Protein AF-A0A379WIP1-F1 (afdb_monomer)

pLDDT: mean 86.73, std 12.97, range [33.28, 98.44]

Radius of gyration: 15.1 Å; Cα contacts (8 Å, |Δi|>4): 182; chains: 1; bounding box: 51×32×38 Å

Foldseek 3Di:
DPPDCPPVLVVLLVVLVVVLQVQDDLQGAPVSLVSLQVVQQPDPNLVVNVVVLLVLPHLSSLRNLLVLLLLQQDDPCPRPSDPPDDPRRAQSYDSDPGDGDPNSVVVCVVQQDLVSSLVSLVSSLVSCCVPPCNVVSVVSNVSSVVRSVSSRVSD

Structure (mmCIF, N/CA/C/O backbone):
data_AF-A0A379WIP1-F1
#
_entry.id   AF-A0A379WIP1-F1
#
loop_
_atom_site.group_PDB
_atom_site.id
_atom_site.type_symbol
_atom_site.label_atom_id
_atom_site.label_alt_id
_atom_site.label_comp_id
_atom_site.label_asym_id
_atom_site.label_entity_id
_atom_site.label_seq_id
_atom_site.pdbx_PDB_ins_code
_atom_site.Cartn_x
_atom_site.Cartn_y
_atom_site.Cartn_z
_atom_site.occupancy
_atom_site.B_iso_or_equiv
_atom_site.auth_seq_id
_atom_site.auth_comp_id
_atom_site.auth_asym_id
_atom_site.auth_atom_id
_atom_site.pdbx_PDB_model_num
ATOM 1 N N . MET A 1 1 ? 30.704 -0.064 -7.589 1.00 33.28 1 MET A N 1
ATOM 2 C CA . MET A 1 1 ? 30.429 1.378 -7.401 1.00 33.28 1 MET A CA 1
ATOM 3 C C . MET A 1 1 ? 29.028 1.508 -6.833 1.00 33.28 1 MET A C 1
ATOM 5 O O . MET A 1 1 ? 28.124 0.985 -7.475 1.00 33.28 1 MET A O 1
ATOM 9 N N . PRO A 1 2 ? 28.815 2.111 -5.653 1.00 42.72 2 PRO A N 1
ATOM 10 C CA . PRO A 1 2 ? 27.460 2.380 -5.206 1.00 42.72 2 PRO A CA 1
ATOM 11 C C . PRO A 1 2 ? 26.904 3.492 -6.099 1.00 42.72 2 PRO A C 1
ATOM 13 O O . PRO A 1 2 ? 27.541 4.532 -6.271 1.00 42.72 2 PRO A O 1
ATOM 16 N N . LEU A 1 3 ? 25.761 3.238 -6.732 1.00 44.72 3 LEU A N 1
ATOM 17 C CA . LEU A 1 3 ? 25.026 4.251 -7.476 1.00 44.72 3 LEU A CA 1
ATOM 18 C C . LEU A 1 3 ? 24.643 5.350 -6.482 1.00 44.72 3 LEU A C 1
ATOM 20 O O . LEU A 1 3 ? 23.751 5.171 -5.657 1.00 44.72 3 LEU A O 1
ATOM 24 N N . SER A 1 4 ? 25.374 6.463 -6.534 1.00 52.31 4 SER A N 1
ATOM 25 C CA . SER A 1 4 ? 24.943 7.744 -5.986 1.00 52.31 4 SER A CA 1
ATOM 26 C C . SER A 1 4 ? 23.505 7.970 -6.449 1.00 52.31 4 SER A C 1
ATOM 28 O O . SER A 1 4 ? 23.254 8.057 -7.654 1.00 52.31 4 SER A O 1
ATOM 30 N N . VAL A 1 5 ? 22.554 7.986 -5.512 1.00 57.34 5 VAL A N 1
ATOM 31 C CA . VAL A 1 5 ? 21.183 8.400 -5.815 1.00 57.34 5 VAL A CA 1
ATOM 32 C C . VAL A 1 5 ? 21.311 9.827 -6.335 1.00 57.34 5 VAL A C 1
ATOM 34 O O . VAL A 1 5 ? 21.745 10.722 -5.608 1.00 57.34 5 VAL A O 1
ATOM 37 N N . SER A 1 6 ? 21.026 10.030 -7.620 1.00 73.56 6 SER A N 1
ATOM 38 C CA . SER A 1 6 ? 21.127 11.352 -8.229 1.00 73.56 6 SER A CA 1
ATOM 39 C C . SER A 1 6 ? 20.250 12.336 -7.445 1.00 73.56 6 SER A C 1
ATOM 41 O O . SER A 1 6 ? 19.221 11.945 -6.890 1.00 73.56 6 SER A O 1
ATOM 43 N N . ARG A 1 7 ? 20.610 13.628 -7.408 1.00 76.19 7 ARG A N 1
ATOM 44 C CA . ARG A 1 7 ? 19.759 14.668 -6.783 1.00 76.19 7 ARG A CA 1
ATOM 45 C C . ARG A 1 7 ? 18.302 14.592 -7.261 1.00 76.19 7 ARG A C 1
ATOM 47 O O . ARG A 1 7 ? 17.389 14.868 -6.495 1.00 76.19 7 ARG A O 1
ATOM 54 N N . TYR A 1 8 ? 18.105 14.170 -8.508 1.00 78.00 8 TYR A N 1
ATOM 55 C CA . TYR A 1 8 ? 16.797 13.923 -9.100 1.00 78.00 8 TYR A CA 1
ATOM 56 C C . TYR A 1 8 ? 16.053 12.744 -8.448 1.00 78.00 8 TYR A C 1
ATOM 58 O O . TYR A 1 8 ? 14.875 12.863 -8.132 1.00 78.00 8 TYR A O 1
ATOM 66 N N . GLY A 1 9 ? 16.740 11.631 -8.170 1.00 82.88 9 GLY A N 1
ATOM 67 C CA . GLY A 1 9 ? 16.163 10.494 -7.448 1.00 82.88 9 GLY A CA 1
ATOM 68 C C . GLY A 1 9 ? 15.769 10.824 -6.005 1.00 82.88 9 GLY A C 1
ATOM 69 O O . GLY A 1 9 ? 14.733 10.356 -5.545 1.00 82.88 9 GLY A O 1
ATOM 70 N N . ILE A 1 10 ? 16.550 11.664 -5.311 1.00 86.94 10 ILE A N 1
ATOM 71 C CA . ILE A 1 10 ? 16.201 12.156 -3.964 1.00 86.94 10 ILE A CA 1
ATOM 72 C C . ILE A 1 10 ? 14.939 13.020 -4.026 1.00 86.94 10 ILE A C 1
ATOM 74 O O . ILE A 1 10 ? 14.003 12.787 -3.269 1.00 86.94 10 ILE A O 1
ATOM 78 N N . PHE A 1 11 ? 14.878 13.956 -4.975 1.00 90.38 11 PHE A N 1
ATOM 79 C CA . PHE A 1 11 ? 13.715 14.824 -5.151 1.00 90.38 11 PHE A CA 1
ATOM 80 C C . PHE A 1 11 ? 12.423 14.036 -5.431 1.00 90.38 11 PHE A C 1
ATOM 82 O O . PHE A 1 11 ? 11.390 14.309 -4.818 1.00 90.38 11 PHE A O 1
ATOM 89 N N . LEU A 1 12 ? 12.472 13.036 -6.321 1.00 92.00 12 LEU A N 1
ATOM 90 C CA . LEU A 1 12 ? 11.312 12.186 -6.622 1.00 92.00 12 LEU A CA 1
ATOM 91 C C . LEU A 1 12 ? 10.864 11.373 -5.405 1.00 92.00 12 LEU A C 1
ATOM 93 O O . LEU A 1 12 ? 9.670 11.276 -5.130 1.00 92.00 12 LEU A O 1
ATOM 97 N N . LEU A 1 13 ? 11.820 10.814 -4.663 1.00 93.56 13 LEU A N 1
ATOM 98 C CA . LEU A 1 13 ? 11.564 10.061 -3.442 1.00 93.56 13 LEU A CA 1
ATOM 99 C C . LEU A 1 13 ? 10.867 10.915 -2.379 1.00 93.56 13 LEU A C 1
ATOM 101 O O . LEU A 1 13 ? 9.823 10.515 -1.869 1.00 93.56 13 LEU A O 1
ATOM 105 N N . GLU A 1 14 ? 11.415 12.091 -2.071 1.00 93.69 14 GLU A N 1
ATOM 106 C CA . GLU A 1 14 ? 10.832 13.022 -1.098 1.00 93.69 14 GLU A CA 1
ATOM 107 C C . GLU A 1 14 ? 9.432 13.464 -1.529 1.00 93.69 14 GLU A C 1
ATOM 109 O O . GLU A 1 14 ? 8.493 13.380 -0.742 1.00 93.69 14 GLU A O 1
ATOM 114 N N . THR A 1 15 ? 9.265 13.832 -2.803 1.00 93.81 15 THR A N 1
ATOM 115 C CA . THR A 1 15 ? 7.965 14.224 -3.368 1.00 93.81 15 THR A CA 1
ATOM 116 C C . THR A 1 15 ? 6.926 13.113 -3.216 1.00 93.81 15 THR A C 1
ATOM 118 O O . THR A 1 15 ? 5.800 13.375 -2.791 1.00 93.81 15 THR A O 1
ATOM 121 N N . MET A 1 16 ? 7.294 11.864 -3.518 1.00 94.88 16 MET A N 1
ATOM 122 C CA . MET A 1 16 ? 6.388 10.721 -3.381 1.00 94.88 16 MET A CA 1
ATOM 123 C C . MET A 1 16 ? 6.024 10.431 -1.927 1.00 94.88 16 MET A C 1
ATOM 125 O O . MET A 1 16 ? 4.860 10.171 -1.630 1.00 94.88 16 MET A O 1
ATOM 129 N N . LEU A 1 17 ? 6.982 10.518 -1.005 1.00 95.31 17 LEU A N 1
ATOM 130 C CA . LEU A 1 17 ? 6.715 10.327 0.421 1.00 95.31 17 LEU A CA 1
ATOM 131 C C . LEU A 1 17 ? 5.821 11.440 0.984 1.00 95.31 17 LEU A C 1
ATOM 133 O O . LEU A 1 17 ? 4.912 11.160 1.766 1.00 95.31 17 LEU A O 1
ATOM 137 N N . THR A 1 18 ? 6.024 12.692 0.562 1.00 94.50 18 THR A N 1
ATOM 138 C CA . THR A 1 18 ? 5.122 13.802 0.898 1.00 94.50 18 THR A CA 1
ATOM 139 C C . THR A 1 18 ? 3.718 13.550 0.358 1.00 94.50 18 THR A C 1
ATOM 141 O O . THR A 1 18 ? 2.753 13.743 1.095 1.00 94.50 18 THR A O 1
ATOM 144 N N . ARG A 1 19 ? 3.595 13.069 -0.886 1.00 93.75 19 ARG A N 1
ATOM 145 C CA . ARG A 1 19 ? 2.306 12.729 -1.498 1.00 93.75 19 ARG A CA 1
ATOM 146 C C . ARG A 1 19 ? 1.564 11.645 -0.712 1.00 93.75 19 ARG A C 1
ATOM 148 O O . ARG A 1 19 ? 0.432 11.883 -0.311 1.00 93.75 19 ARG A O 1
ATOM 155 N N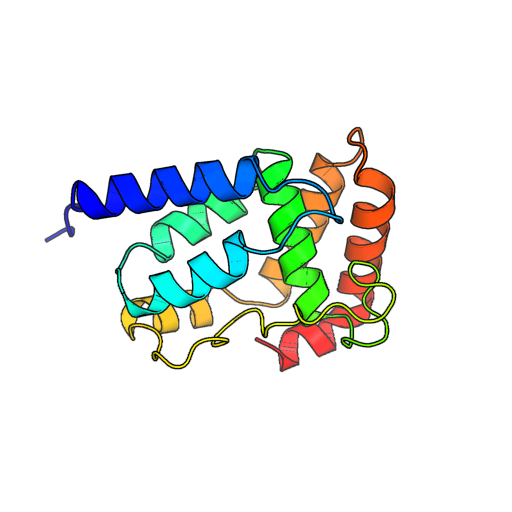 . ILE A 1 20 ? 2.224 10.523 -0.415 1.00 93.56 20 ILE A N 1
ATOM 156 C CA . ILE A 1 20 ? 1.684 9.420 0.407 1.00 93.56 20 ILE A CA 1
ATOM 157 C C . ILE A 1 20 ? 1.170 9.924 1.762 1.00 93.56 20 ILE A C 1
ATOM 159 O O . ILE A 1 20 ? 0.131 9.492 2.252 1.00 93.56 20 ILE A O 1
ATOM 163 N N . ASN A 1 21 ? 1.888 10.862 2.381 1.00 92.31 21 ASN A N 1
ATOM 164 C CA . ASN A 1 21 ? 1.474 11.433 3.659 1.00 92.31 21 ASN A CA 1
ATOM 165 C C . ASN A 1 21 ? 0.276 12.381 3.544 1.00 92.31 21 ASN A C 1
ATOM 167 O O . ASN A 1 21 ? -0.529 12.464 4.471 1.00 92.31 21 ASN A O 1
ATOM 171 N N . HIS A 1 22 ? 0.184 13.116 2.437 1.00 89.75 22 HIS A N 1
ATOM 172 C CA . HIS A 1 22 ? -0.854 14.116 2.221 1.00 89.75 22 HIS A CA 1
ATOM 173 C C . HIS A 1 22 ? -2.173 13.498 1.747 1.00 89.75 22 HIS A C 1
ATOM 175 O O . HIS A 1 22 ? -3.235 13.900 2.214 1.00 89.75 22 HIS A O 1
ATOM 181 N N . GLU A 1 23 ? -2.110 12.483 0.885 1.00 86.38 23 GLU A N 1
ATOM 182 C CA . GLU A 1 23 ? -3.264 11.754 0.336 1.00 86.38 23 GLU A CA 1
ATOM 183 C C . GLU A 1 23 ? -3.830 10.713 1.315 1.00 86.38 23 GLU A C 1
ATOM 185 O O . GLU A 1 23 ? -4.320 9.657 0.922 1.00 86.38 23 GLU A O 1
ATOM 190 N N . ARG A 1 24 ? -3.780 11.011 2.619 1.00 82.50 24 ARG A N 1
ATOM 191 C CA . ARG A 1 24 ? -4.395 10.168 3.647 1.00 82.50 24 ARG A CA 1
ATOM 192 C C . ARG A 1 24 ? -5.922 10.202 3.553 1.00 82.50 24 ARG A C 1
ATOM 194 O O . ARG A 1 24 ? -6.508 11.124 2.986 1.00 82.50 24 ARG A O 1
ATOM 201 N N . GLY A 1 25 ? -6.561 9.233 4.196 1.00 83.94 25 GLY A N 1
ATOM 202 C CA . GLY A 1 25 ? -8.004 9.037 4.184 1.00 83.94 25 GLY A CA 1
ATOM 203 C C . GLY A 1 25 ? -8.470 8.088 3.082 1.00 83.94 25 GLY A C 1
ATOM 204 O O . GLY A 1 25 ? -7.980 8.087 1.957 1.00 83.94 25 GLY A O 1
ATOM 205 N N . PHE A 1 26 ? -9.477 7.284 3.407 1.00 84.88 26 PHE A N 1
ATOM 206 C CA . PHE A 1 26 ? -10.037 6.2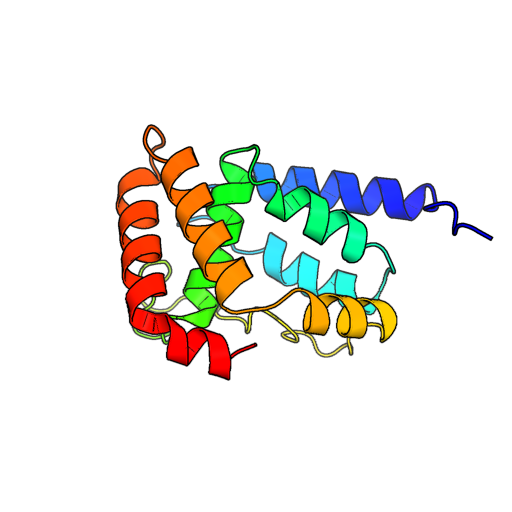88 2.492 1.00 84.88 26 PHE A CA 1
ATOM 207 C C . PHE A 1 26 ? -10.943 6.860 1.395 1.00 84.88 26 PHE A C 1
ATOM 209 O O . PHE A 1 26 ? -11.270 6.147 0.457 1.00 84.88 26 PHE A O 1
ATOM 216 N N . ASN A 1 27 ? -11.292 8.145 1.487 1.00 77.69 27 ASN A N 1
ATOM 217 C CA . ASN A 1 27 ? -12.065 8.866 0.473 1.00 77.69 27 ASN A CA 1
ATOM 218 C C . ASN A 1 27 ? -11.179 9.718 -0.457 1.00 77.69 27 ASN A C 1
ATOM 220 O O . ASN A 1 27 ? -11.699 10.473 -1.277 1.00 77.69 27 ASN A O 1
ATOM 224 N N . SER A 1 28 ? -9.855 9.665 -0.289 1.00 71.75 28 SER A N 1
ATOM 225 C CA . SER A 1 28 ? -8.919 10.460 -1.084 1.00 71.75 28 SER A CA 1
ATOM 226 C C . SER A 1 28 ? -8.657 9.806 -2.445 1.00 71.75 28 SER A C 1
ATOM 228 O O . SER A 1 28 ? -8.603 8.577 -2.523 1.00 71.75 28 SER A O 1
ATOM 230 N N . PRO A 1 29 ? -8.466 10.599 -3.518 1.00 71.25 29 PRO A N 1
ATOM 231 C CA . PRO A 1 29 ? -8.029 10.073 -4.807 1.00 71.25 29 PRO A CA 1
ATOM 232 C C . PRO A 1 29 ? -6.731 9.267 -4.664 1.00 71.25 29 PRO A C 1
ATOM 234 O O . PRO A 1 29 ? -5.799 9.722 -4.006 1.00 71.25 29 PRO A O 1
ATOM 237 N N . LEU A 1 30 ? -6.641 8.107 -5.317 1.00 78.94 30 LEU A N 1
ATOM 238 C CA . LEU A 1 30 ? -5.461 7.226 -5.285 1.00 78.94 30 LEU A CA 1
ATOM 239 C C . LEU A 1 30 ? -4.302 7.705 -6.172 1.00 78.94 30 LEU A C 1
ATOM 241 O O . LEU A 1 30 ? -3.566 6.904 -6.749 1.00 78.94 30 LEU A O 1
ATOM 245 N N . THR A 1 31 ? -4.113 9.012 -6.323 1.00 84.94 31 THR A N 1
ATOM 246 C CA . THR A 1 31 ? -3.145 9.521 -7.302 1.00 84.94 31 THR A CA 1
ATOM 247 C C . THR A 1 31 ? -1.703 9.132 -6.971 1.00 84.94 31 THR A C 1
ATOM 249 O O . THR A 1 31 ? -0.858 9.064 -7.867 1.00 84.94 31 THR A O 1
ATOM 252 N N . TRP A 1 32 ? -1.404 8.816 -5.707 1.00 89.50 32 TRP A N 1
ATOM 253 C CA . TRP A 1 32 ? -0.125 8.242 -5.303 1.00 89.50 32 TRP A CA 1
ATOM 254 C C . TRP A 1 32 ? 0.172 6.893 -5.977 1.00 89.50 32 TRP A C 1
ATOM 256 O O . TRP A 1 32 ? 1.328 6.668 -6.338 1.00 89.50 32 TRP A O 1
ATOM 266 N N . LEU A 1 33 ? -0.825 6.021 -6.173 1.00 88.56 33 LEU A N 1
ATOM 267 C CA . LEU A 1 33 ? -0.640 4.683 -6.746 1.00 88.56 33 LEU A CA 1
ATOM 268 C C . LEU A 1 33 ? -0.406 4.765 -8.258 1.00 88.56 33 LEU A C 1
ATOM 270 O O . LEU A 1 33 ? 0.513 4.131 -8.781 1.00 88.56 33 LEU A O 1
ATOM 274 N N . ASP A 1 34 ? -1.158 5.624 -8.943 1.00 86.44 34 ASP A N 1
ATOM 275 C CA . ASP A 1 34 ? -0.943 5.944 -10.357 1.00 86.44 34 ASP A CA 1
ATOM 276 C C . ASP A 1 34 ? 0.471 6.498 -10.563 1.00 86.44 34 ASP A C 1
ATOM 278 O O . ASP A 1 34 ? 1.237 6.030 -11.409 1.00 86.44 34 ASP A O 1
ATOM 282 N N . THR A 1 35 ? 0.865 7.461 -9.721 1.00 89.44 35 THR A N 1
ATOM 283 C CA . THR A 1 35 ? 2.201 8.065 -9.786 1.00 89.44 35 THR A CA 1
ATOM 284 C C . THR A 1 35 ? 3.293 7.036 -9.480 1.00 89.44 35 THR A C 1
ATOM 286 O O . THR A 1 35 ? 4.342 7.047 -10.122 1.00 89.44 35 THR A O 1
ATOM 289 N N . PHE A 1 36 ? 3.060 6.124 -8.532 1.00 91.00 36 PHE A N 1
ATOM 290 C CA . PHE A 1 36 ? 3.974 5.028 -8.213 1.00 91.00 36 PHE A CA 1
ATOM 291 C C . PHE A 1 36 ? 4.204 4.109 -9.420 1.00 91.00 36 PHE A C 1
ATOM 293 O O . PHE A 1 36 ? 5.359 3.831 -9.750 1.00 91.00 36 PHE A O 1
ATOM 300 N N . ASN A 1 37 ? 3.136 3.698 -10.111 1.00 89.19 37 ASN A N 1
ATOM 301 C CA . ASN A 1 37 ? 3.233 2.856 -11.303 1.00 89.19 37 ASN A CA 1
ATOM 302 C C . ASN A 1 37 ? 3.978 3.561 -12.448 1.00 89.19 37 ASN A C 1
ATOM 304 O O . ASN A 1 37 ? 4.928 2.997 -12.989 1.00 89.19 37 ASN A O 1
ATOM 308 N N . VAL A 1 38 ? 3.631 4.818 -12.752 1.00 89.06 38 VAL A N 1
ATOM 309 C CA . VAL A 1 38 ? 4.311 5.614 -13.794 1.00 89.06 38 VAL A CA 1
ATOM 310 C C . VAL A 1 38 ? 5.806 5.751 -13.499 1.00 89.06 38 VAL A C 1
ATOM 312 O O . VAL A 1 38 ? 6.657 5.518 -14.356 1.00 89.06 38 VAL A O 1
ATOM 315 N N . LEU A 1 39 ? 6.156 6.097 -12.261 1.00 88.94 39 LEU A N 1
ATOM 316 C CA . LEU A 1 39 ? 7.547 6.286 -11.863 1.00 88.94 39 LEU A CA 1
ATOM 317 C C . LEU A 1 39 ? 8.347 4.974 -11.828 1.00 88.94 39 LEU A C 1
ATOM 319 O O . LEU A 1 39 ? 9.568 5.005 -12.023 1.00 88.94 39 LEU A O 1
ATOM 323 N N . GLY A 1 40 ? 7.675 3.832 -11.662 1.00 89.69 40 GLY A N 1
ATOM 324 C CA . GLY A 1 40 ? 8.265 2.499 -11.780 1.00 89.69 40 GLY A CA 1
ATOM 325 C C . GLY A 1 40 ? 8.875 2.208 -13.154 1.00 89.69 40 GLY A C 1
ATOM 326 O O . GLY A 1 40 ? 9.887 1.501 -13.225 1.00 89.69 40 GLY A O 1
ATOM 327 N N . GLY A 1 41 ? 8.330 2.804 -14.219 1.00 88.75 41 GLY A N 1
ATOM 328 C CA . GLY A 1 41 ? 8.853 2.719 -15.589 1.00 88.75 41 GLY A CA 1
ATOM 329 C C . GLY A 1 41 ? 9.923 3.760 -15.941 1.00 88.75 41 GLY A C 1
ATOM 330 O O . GLY A 1 41 ? 10.637 3.598 -16.925 1.00 88.75 41 GLY A O 1
ATOM 331 N N . ILE A 1 42 ? 10.084 4.819 -15.138 1.00 86.50 42 ILE A N 1
ATOM 332 C CA . ILE A 1 42 ? 10.873 5.999 -15.543 1.00 86.50 42 ILE A CA 1
ATOM 333 C C . ILE A 1 42 ? 12.154 6.172 -14.720 1.00 86.50 42 ILE A C 1
ATOM 335 O O . ILE A 1 42 ? 13.154 6.670 -15.242 1.00 86.50 42 ILE A O 1
ATOM 339 N N . ALA A 1 43 ? 12.169 5.779 -13.439 1.00 85.75 43 ALA A N 1
ATOM 340 C CA . ALA A 1 43 ? 13.308 6.071 -12.569 1.00 85.75 43 ALA A CA 1
ATOM 341 C C . ALA A 1 43 ? 13.676 4.931 -11.591 1.00 85.75 43 ALA A C 1
ATOM 343 O O . ALA A 1 43 ? 12.807 4.302 -10.984 1.00 85.75 43 ALA A O 1
ATOM 344 N N . PRO A 1 44 ? 14.980 4.680 -11.349 1.00 85.25 44 PRO A N 1
ATOM 345 C CA . PRO A 1 44 ? 15.456 3.565 -10.526 1.00 85.25 44 PRO A CA 1
ATOM 346 C C . PRO A 1 44 ? 15.457 3.884 -9.015 1.00 85.25 44 PRO A C 1
ATOM 348 O O . PRO A 1 44 ? 16.458 3.665 -8.333 1.00 85.25 44 PRO A O 1
ATOM 351 N N . PHE A 1 45 ? 14.365 4.438 -8.473 1.00 86.81 45 PHE A N 1
ATOM 352 C CA . PHE A 1 45 ? 14.258 4.820 -7.050 1.00 86.81 45 PHE A CA 1
ATOM 353 C C . PHE A 1 45 ? 13.175 4.051 -6.276 1.00 86.81 45 PHE A C 1
ATOM 355 O O . PHE A 1 45 ? 13.063 4.228 -5.060 1.00 86.81 45 PHE A O 1
ATOM 362 N N . ILE A 1 46 ? 12.429 3.156 -6.941 1.00 91.38 46 ILE A 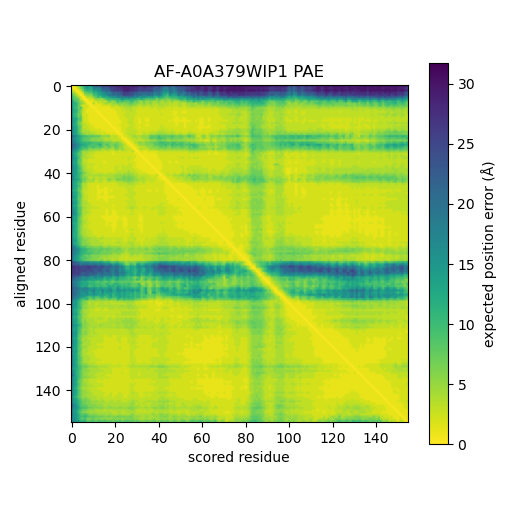N 1
ATOM 363 C CA . ILE A 1 46 ? 11.340 2.380 -6.326 1.00 91.38 46 ILE A CA 1
ATOM 364 C C . ILE A 1 46 ? 11.819 1.595 -5.113 1.00 91.38 46 ILE A C 1
ATOM 366 O O . ILE A 1 46 ? 11.118 1.555 -4.113 1.00 91.38 46 ILE A O 1
ATOM 370 N N . ARG A 1 47 ? 13.035 1.038 -5.146 1.00 93.44 47 ARG A N 1
ATOM 371 C CA . ARG A 1 47 ? 13.618 0.363 -3.977 1.00 93.44 47 ARG A CA 1
ATOM 372 C C . ARG A 1 47 ? 13.616 1.250 -2.733 1.00 93.44 47 ARG A C 1
ATOM 374 O O . ARG A 1 47 ? 13.214 0.809 -1.661 1.00 93.44 47 ARG A O 1
ATOM 381 N N . SER A 1 48 ? 14.078 2.489 -2.873 1.00 94.56 48 SER A N 1
ATOM 382 C CA . SER A 1 48 ? 14.144 3.439 -1.762 1.00 94.56 48 SER A CA 1
ATOM 383 C C . SER A 1 48 ? 12.750 3.863 -1.314 1.00 94.56 48 SER A C 1
ATOM 385 O O . SER A 1 48 ? 12.500 3.921 -0.113 1.00 94.56 48 SER A O 1
ATOM 387 N N . LEU A 1 49 ? 11.845 4.120 -2.264 1.00 95.12 49 LEU A N 1
ATOM 388 C CA . LEU A 1 49 ? 10.464 4.499 -1.965 1.00 95.12 49 LEU A CA 1
ATOM 389 C C . LEU A 1 49 ? 9.723 3.377 -1.237 1.00 95.12 49 LEU A C 1
ATOM 391 O O . LEU A 1 49 ? 9.159 3.623 -0.179 1.00 95.12 49 LEU A O 1
ATOM 395 N N . TRP A 1 50 ? 9.779 2.154 -1.763 1.00 95.06 50 TRP A N 1
ATOM 396 C CA . TRP A 1 50 ? 9.157 0.966 -1.184 1.00 95.06 50 TRP A CA 1
ATOM 397 C C . TRP A 1 50 ? 9.608 0.759 0.259 1.00 95.06 50 TRP A C 1
ATOM 399 O O . TRP A 1 50 ? 8.784 0.714 1.167 1.00 95.06 50 TRP A O 1
ATOM 409 N N . ASN A 1 51 ? 10.923 0.732 0.486 1.00 95.31 51 ASN A N 1
ATOM 410 C CA . ASN A 1 51 ? 11.473 0.519 1.819 1.00 95.31 51 ASN A CA 1
ATOM 411 C C . ASN A 1 51 ? 11.053 1.615 2.804 1.00 95.31 51 ASN A C 1
ATOM 413 O O . ASN A 1 51 ? 10.785 1.303 3.955 1.00 95.31 51 ASN A O 1
ATOM 417 N N . GLN A 1 52 ? 10.992 2.881 2.376 1.00 96.88 52 GLN A N 1
ATOM 418 C CA . GLN A 1 52 ? 10.594 3.984 3.256 1.00 96.88 52 GLN A CA 1
ATOM 419 C C . GLN A 1 52 ? 9.086 4.070 3.483 1.00 96.88 52 GLN A C 1
ATOM 421 O O . GLN A 1 52 ? 8.659 4.453 4.571 1.00 96.88 52 GLN A O 1
ATOM 426 N N . TRP A 1 53 ? 8.273 3.742 2.482 1.00 95.69 53 TRP A N 1
ATOM 427 C CA . TRP A 1 53 ? 6.821 3.687 2.615 1.00 95.69 53 TRP A CA 1
ATOM 428 C C . TRP A 1 53 ? 6.413 2.587 3.602 1.00 95.69 53 TRP A C 1
ATOM 430 O O . TRP A 1 53 ? 5.694 2.863 4.561 1.00 95.69 53 TRP A O 1
ATOM 440 N N . TRP A 1 54 ? 6.967 1.384 3.451 1.00 96.62 54 TRP A N 1
ATOM 441 C CA . TRP A 1 54 ? 6.662 0.237 4.312 1.00 96.62 54 TRP A CA 1
ATOM 442 C C . TRP A 1 54 ? 7.332 0.269 5.695 1.00 96.62 54 TRP A C 1
ATOM 444 O O . TRP A 1 54 ? 7.169 -0.672 6.469 1.00 96.62 54 TRP A O 1
ATOM 454 N N . LEU A 1 55 ? 8.015 1.363 6.063 1.00 96.81 55 LEU A N 1
ATOM 455 C CA . LEU A 1 55 ? 8.315 1.638 7.476 1.00 96.81 55 LEU A CA 1
ATOM 456 C C . LEU A 1 55 ? 7.042 1.893 8.288 1.00 96.81 55 LEU A C 1
ATOM 458 O O . LEU A 1 55 ? 7.059 1.664 9.494 1.00 96.81 55 LEU A O 1
ATOM 462 N N . LEU A 1 56 ? 5.965 2.351 7.630 1.00 97.44 56 LEU A N 1
ATOM 463 C CA . LEU A 1 56 ? 4.667 2.618 8.257 1.00 97.44 56 LEU A CA 1
ATOM 464 C C . LEU A 1 56 ? 4.816 3.484 9.519 1.00 97.44 56 LEU A C 1
ATOM 466 O O . LEU A 1 56 ? 4.231 3.196 10.552 1.00 97.44 56 LEU A O 1
ATOM 470 N N . ASP A 1 57 ? 5.656 4.516 9.442 1.00 96.56 57 ASP A N 1
ATOM 471 C CA . ASP A 1 57 ? 5.998 5.431 10.538 1.00 96.56 57 ASP A CA 1
ATOM 472 C C . ASP A 1 57 ? 5.138 6.710 10.536 1.00 96.56 57 ASP A C 1
ATOM 474 O O . ASP A 1 57 ? 5.335 7.602 11.360 1.00 96.56 57 ASP A O 1
ATOM 478 N N . THR A 1 58 ? 4.159 6.795 9.630 1.00 96.62 58 THR A N 1
ATOM 479 C CA . THR A 1 58 ? 3.181 7.883 9.545 1.00 96.62 58 THR A CA 1
ATOM 480 C C . THR A 1 58 ? 1.781 7.353 9.207 1.00 96.62 58 THR A C 1
ATOM 482 O O . THR A 1 58 ? 1.655 6.369 8.464 1.00 96.62 58 THR A O 1
ATOM 485 N N . PRO A 1 59 ? 0.705 8.040 9.644 1.00 96.75 59 PRO A N 1
ATOM 486 C CA . PRO A 1 59 ? -0.661 7.652 9.294 1.00 96.75 59 PRO A CA 1
ATOM 487 C C . PRO A 1 59 ? -0.907 7.550 7.783 1.00 96.75 59 PRO A C 1
ATOM 489 O O . PRO A 1 59 ? -1.546 6.610 7.327 1.00 96.75 59 PRO A O 1
ATOM 492 N N . GLY A 1 60 ? -0.362 8.466 6.974 1.00 95.56 60 GLY A N 1
ATOM 493 C CA . GLY A 1 60 ? -0.557 8.425 5.519 1.00 95.56 60 GLY A CA 1
ATOM 494 C C . GLY A 1 60 ? 0.088 7.206 4.853 1.00 95.56 60 GLY A C 1
ATOM 495 O O . GLY A 1 60 ? -0.538 6.570 4.006 1.00 95.56 60 GLY A O 1
ATOM 496 N N . LYS A 1 61 ? 1.283 6.791 5.300 1.00 96.75 61 LYS A N 1
ATOM 497 C CA . LYS A 1 61 ? 1.908 5.538 4.842 1.00 96.75 61 LYS A CA 1
ATOM 498 C C . LYS A 1 61 ? 1.060 4.320 5.206 1.00 96.75 61 LYS A C 1
ATOM 500 O O . LYS A 1 61 ? 0.873 3.449 4.357 1.00 96.75 61 LYS A O 1
ATOM 505 N N . ALA A 1 62 ? 0.523 4.288 6.428 1.00 97.56 62 ALA A N 1
ATOM 506 C CA . ALA A 1 62 ? -0.376 3.232 6.886 1.00 97.56 62 ALA A CA 1
ATOM 507 C C . ALA A 1 62 ? -1.672 3.173 6.059 1.00 97.56 62 ALA A C 1
ATOM 509 O O . ALA A 1 62 ? -2.067 2.095 5.616 1.00 97.56 62 ALA A O 1
ATOM 510 N N . VAL A 1 63 ? -2.296 4.320 5.775 1.00 95.62 63 VAL A N 1
ATOM 511 C CA . VAL A 1 63 ? -3.480 4.387 4.904 1.00 95.62 63 VAL A CA 1
ATOM 512 C C . VAL A 1 63 ? -3.159 3.883 3.499 1.00 95.62 63 VAL A C 1
ATOM 514 O O . VAL A 1 63 ? -3.889 3.035 2.990 1.00 95.62 63 VAL A O 1
ATOM 517 N N . CYS A 1 64 ? -2.057 4.332 2.892 1.00 94.12 64 CYS A N 1
ATOM 518 C CA . CYS A 1 64 ? -1.663 3.884 1.554 1.00 94.12 64 CYS A CA 1
ATOM 519 C C . CYS A 1 64 ? -1.398 2.371 1.512 1.00 94.12 64 CYS A C 1
ATOM 521 O O . CYS A 1 64 ? -1.793 1.706 0.559 1.00 94.12 64 CYS A O 1
ATOM 523 N N . ALA A 1 65 ? -0.784 1.795 2.553 1.00 95.38 65 ALA A N 1
ATOM 524 C CA . ALA A 1 65 ? -0.576 0.347 2.651 1.00 95.38 65 ALA A CA 1
ATOM 525 C C . ALA A 1 65 ? -1.904 -0.429 2.687 1.00 95.38 65 ALA A C 1
ATOM 527 O O . ALA A 1 65 ? -2.045 -1.462 2.033 1.00 95.38 65 ALA A O 1
ATOM 528 N N . LEU A 1 66 ? -2.907 0.094 3.397 1.00 95.12 66 LEU A N 1
ATOM 529 C CA . LEU A 1 66 ? -4.246 -0.496 3.452 1.00 95.12 66 LEU A CA 1
ATOM 530 C C . LEU A 1 66 ? -5.013 -0.319 2.140 1.00 95.12 66 LEU A C 1
ATOM 532 O O . LEU A 1 66 ? -5.693 -1.247 1.714 1.00 95.12 66 LEU A O 1
ATOM 536 N N . GLN A 1 67 ? -4.874 0.828 1.471 1.00 91.94 67 GLN A N 1
ATOM 537 C CA . GLN A 1 67 ? -5.397 1.032 0.119 1.00 91.94 67 GLN A CA 1
ATOM 538 C C . GLN A 1 67 ? -4.776 0.033 -0.861 1.00 91.94 67 GLN A C 1
ATOM 540 O O . GLN A 1 67 ? -5.501 -0.605 -1.618 1.00 91.94 67 GLN A O 1
ATOM 545 N N . TYR A 1 68 ? -3.455 -0.155 -0.820 1.00 92.00 68 TYR A N 1
ATOM 546 C CA . TYR A 1 68 ? -2.755 -1.135 -1.652 1.00 92.00 68 TYR A CA 1
ATOM 547 C C . TYR A 1 68 ? -3.284 -2.554 -1.412 1.00 92.00 68 TYR A C 1
ATOM 549 O O . TYR A 1 68 ? -3.677 -3.236 -2.355 1.00 92.00 68 TYR A O 1
ATOM 557 N N . ALA A 1 69 ? -3.389 -2.974 -0.148 1.00 93.12 69 ALA A N 1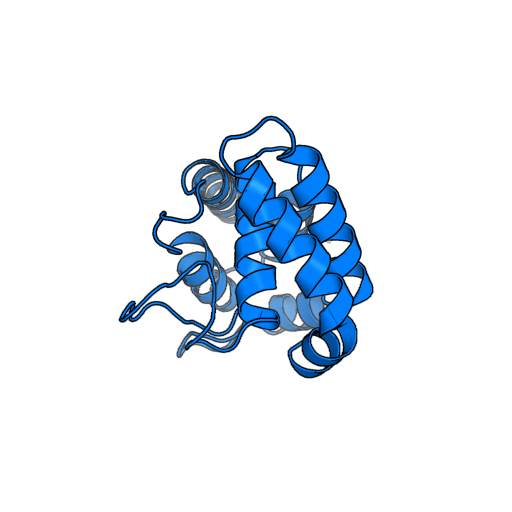
ATOM 558 C CA . ALA A 1 69 ? -3.932 -4.283 0.206 1.00 93.12 69 ALA A CA 1
ATOM 559 C C . ALA A 1 69 ? -5.399 -4.452 -0.214 1.00 93.12 69 ALA A C 1
ATOM 561 O O . ALA A 1 69 ? -5.777 -5.519 -0.690 1.00 93.12 69 ALA A O 1
ATOM 562 N N . ALA A 1 70 ? -6.219 -3.405 -0.101 1.00 91.25 70 ALA A N 1
ATOM 563 C CA . ALA A 1 70 ? -7.611 -3.447 -0.534 1.00 91.25 70 ALA A CA 1
ATOM 564 C C . ALA A 1 70 ? -7.743 -3.768 -2.033 1.00 91.25 70 ALA A C 1
ATOM 566 O O . ALA A 1 70 ? -8.661 -4.494 -2.406 1.00 91.25 70 ALA A O 1
ATOM 567 N N . HIS A 1 71 ? -6.825 -3.290 -2.882 1.00 87.50 71 HIS A N 1
ATOM 568 C CA . HIS A 1 71 ? -6.816 -3.646 -4.308 1.00 87.50 71 HIS A CA 1
ATOM 569 C C . HIS A 1 71 ? -6.438 -5.101 -4.574 1.00 87.50 71 HIS A C 1
ATOM 571 O O . HIS A 1 71 ? -6.828 -5.640 -5.604 1.00 87.50 71 HIS A O 1
ATOM 577 N N . LEU A 1 72 ? -5.684 -5.728 -3.669 1.00 89.44 72 LEU A N 1
ATOM 578 C CA . LEU A 1 72 ? -5.325 -7.138 -3.790 1.00 89.44 72 LEU A CA 1
ATOM 579 C C . LEU A 1 72 ? -6.481 -8.054 -3.375 1.00 89.44 72 LEU A C 1
ATOM 581 O O . LEU A 1 72 ? -6.673 -9.102 -3.981 1.00 89.44 72 LEU A O 1
ATOM 585 N N . ILE A 1 73 ? -7.231 -7.688 -2.329 1.00 91.56 73 ILE A N 1
ATOM 586 C CA . ILE A 1 73 ? -8.143 -8.632 -1.656 1.00 91.56 73 ILE A CA 1
ATOM 587 C C . ILE A 1 73 ? -9.616 -8.461 -2.011 1.00 91.56 73 ILE A C 1
ATOM 589 O O . ILE A 1 73 ? -10.375 -9.423 -1.897 1.00 91.56 73 ILE A O 1
ATOM 593 N N . TYR A 1 74 ? -10.046 -7.263 -2.413 1.00 89.00 74 TYR A N 1
ATOM 594 C CA . TYR A 1 74 ? -11.442 -7.029 -2.764 1.00 89.00 74 TYR A CA 1
ATOM 595 C C . TYR A 1 74 ? -11.619 -6.946 -4.280 1.00 89.00 74 TYR A C 1
ATOM 597 O O . TYR A 1 74 ? -10.950 -6.135 -4.926 1.00 89.00 74 TYR A O 1
ATOM 605 N N . PRO A 1 75 ? -12.587 -7.691 -4.841 1.00 84.25 75 PRO A N 1
ATOM 606 C CA . PRO A 1 75 ? -13.113 -7.394 -6.166 1.00 84.25 75 PRO A CA 1
ATOM 607 C C . PRO A 1 75 ? -13.614 -5.947 -6.247 1.00 84.25 75 PRO A C 1
ATOM 609 O O . PRO A 1 75 ? -14.086 -5.389 -5.249 1.00 84.25 75 PRO A O 1
ATOM 612 N N . VAL A 1 76 ? -13.532 -5.352 -7.439 1.00 79.69 76 VAL A N 1
ATOM 613 C CA . VAL A 1 76 ? -13.864 -3.938 -7.693 1.00 79.69 76 VAL A CA 1
ATOM 614 C C . VAL A 1 76 ? -15.258 -3.584 -7.185 1.00 79.69 76 VAL A C 1
ATOM 616 O O . VAL A 1 76 ? -15.459 -2.539 -6.576 1.00 79.69 76 VAL A O 1
ATOM 619 N N . GLU A 1 77 ? -16.213 -4.485 -7.393 1.00 79.38 77 GLU A N 1
ATOM 620 C CA . GLU A 1 77 ? -17.638 -4.283 -7.138 1.00 79.38 77 GLU A CA 1
ATOM 621 C C . GLU A 1 77 ? -17.987 -4.256 -5.646 1.00 79.38 77 GLU A C 1
ATOM 623 O O . GLU A 1 77 ? -19.063 -3.796 -5.271 1.00 79.38 77 GLU A O 1
ATOM 628 N N . VAL A 1 78 ? -17.103 -4.776 -4.790 1.00 84.31 78 VAL A N 1
ATOM 629 C CA . VAL A 1 78 ? -17.346 -4.926 -3.346 1.00 84.31 78 VAL A CA 1
ATOM 630 C C . VAL A 1 78 ? -16.260 -4.281 -2.493 1.00 84.31 78 VAL A C 1
ATOM 632 O O . VAL A 1 78 ? -16.249 -4.453 -1.270 1.00 84.31 78 VAL A O 1
ATOM 635 N N . ASN A 1 79 ? -15.338 -3.548 -3.117 1.00 86.75 79 ASN A N 1
ATOM 636 C CA . ASN A 1 79 ? -14.260 -2.901 -2.399 1.00 86.75 79 ASN A CA 1
ATOM 637 C C . ASN A 1 79 ? -14.829 -1.813 -1.474 1.00 86.75 79 ASN A C 1
ATOM 639 O O . ASN A 1 79 ? -15.458 -0.866 -1.947 1.00 86.75 79 ASN A O 1
ATOM 643 N N . PRO A 1 80 ? -14.616 -1.905 -0.148 1.00 85.88 80 PRO A N 1
ATOM 644 C CA . PRO A 1 80 ? -15.200 -0.963 0.799 1.00 85.88 80 PRO A CA 1
ATOM 645 C C . PRO A 1 80 ? -14.624 0.453 0.694 1.00 85.88 80 PRO A C 1
ATOM 647 O O . PRO A 1 80 ? -15.184 1.367 1.297 1.00 85.88 80 PRO A O 1
ATOM 650 N N . LEU A 1 81 ? -13.526 0.635 -0.045 1.00 85.06 81 LEU A N 1
ATOM 651 C CA . LEU A 1 81 ? -12.964 1.944 -0.368 1.00 85.06 81 LEU A CA 1
ATOM 652 C C . LEU A 1 81 ? -13.635 2.589 -1.598 1.00 85.06 81 LEU A C 1
ATOM 654 O O . LEU A 1 81 ? -13.434 3.776 -1.836 1.00 85.06 81 LEU A O 1
ATOM 658 N N . TRP A 1 82 ? -14.465 1.837 -2.337 1.00 75.94 82 TRP A N 1
ATOM 659 C CA . TRP A 1 82 ? -15.146 2.272 -3.565 1.00 75.94 82 TRP A CA 1
ATOM 660 C C . TRP A 1 82 ? -16.618 1.843 -3.631 1.00 75.94 82 TRP A C 1
ATOM 662 O O . TRP A 1 82 ? -16.997 1.013 -4.460 1.00 75.94 82 TRP A O 1
ATOM 672 N N . PRO A 1 83 ? -17.496 2.416 -2.793 1.00 58.62 83 PRO A N 1
ATOM 673 C CA . PRO A 1 83 ? -18.928 2.225 -2.967 1.00 58.62 83 PRO A CA 1
ATOM 674 C C . PRO A 1 83 ? -19.416 2.958 -4.236 1.00 58.62 83 PRO A C 1
ATOM 676 O O . PRO A 1 83 ? -19.425 4.182 -4.285 1.00 58.62 83 PRO A O 1
ATOM 679 N N . GLU A 1 84 ? -19.826 2.177 -5.242 1.00 50.91 84 GLU A N 1
ATOM 680 C CA . GLU A 1 84 ? -20.589 2.554 -6.449 1.00 50.91 84 GLU A CA 1
ATOM 681 C C . GLU A 1 84 ? -19.944 3.574 -7.427 1.00 50.91 84 GLU A C 1
ATOM 683 O O . GLU A 1 84 ? -20.045 4.789 -7.279 1.00 50.91 84 GLU A O 1
ATOM 688 N N . GLY A 1 85 ? -19.382 3.071 -8.539 1.00 50.69 85 GLY A N 1
ATOM 689 C CA . GLY A 1 85 ? -19.187 3.850 -9.778 1.00 50.69 85 GLY A CA 1
ATOM 690 C C . GLY A 1 85 ? -17.872 4.625 -9.930 1.00 50.69 85 GLY A C 1
ATOM 691 O O . GLY A 1 85 ? -17.730 5.417 -10.864 1.00 50.69 85 GLY A O 1
ATOM 692 N N . SER A 1 86 ? -16.891 4.413 -9.056 1.00 54.56 86 SER A N 1
ATOM 693 C CA . SER A 1 86 ? -15.576 5.050 -9.163 1.00 54.56 86 SER A CA 1
ATOM 694 C C . SER A 1 86 ? -14.672 4.337 -10.174 1.00 54.56 86 SER A C 1
ATOM 696 O O . SER A 1 86 ? -14.195 3.228 -9.942 1.00 54.56 86 SER A O 1
ATOM 698 N N . TRP A 1 87 ? -14.370 5.025 -11.271 1.00 53.22 87 TRP A N 1
ATOM 699 C CA . TRP A 1 87 ? -13.486 4.624 -12.376 1.00 53.22 87 TRP A CA 1
ATOM 700 C C . TRP A 1 87 ? -11.990 4.490 -12.010 1.00 53.22 87 TRP A C 1
ATOM 702 O O . TRP A 1 87 ? -11.136 4.642 -12.876 1.00 53.22 87 TRP A O 1
ATOM 712 N N . GLN A 1 88 ? -11.653 4.277 -10.735 1.00 60.19 88 GLN A N 1
ATOM 713 C CA . GLN A 1 88 ? -10.279 4.372 -10.218 1.00 60.19 88 GLN A CA 1
ATOM 714 C C . GLN A 1 88 ? -9.672 3.033 -9.800 1.00 60.19 88 GLN A C 1
ATOM 716 O O . GLN A 1 88 ? -8.562 3.027 -9.275 1.00 60.19 88 GLN A O 1
ATOM 721 N N . TRP A 1 89 ? -10.355 1.903 -10.018 1.00 66.12 89 TRP A N 1
ATOM 722 C CA . TRP A 1 89 ? -9.693 0.627 -9.771 1.00 66.12 89 TRP A CA 1
ATOM 723 C C . TRP A 1 89 ? -8.544 0.455 -10.760 1.00 66.12 89 TRP A C 1
ATOM 725 O O . TRP A 1 89 ? -8.745 0.460 -11.976 1.00 66.12 89 TRP A O 1
ATOM 735 N N . GLN A 1 90 ? -7.344 0.302 -10.216 1.00 66.06 90 GLN A N 1
ATOM 736 C CA . 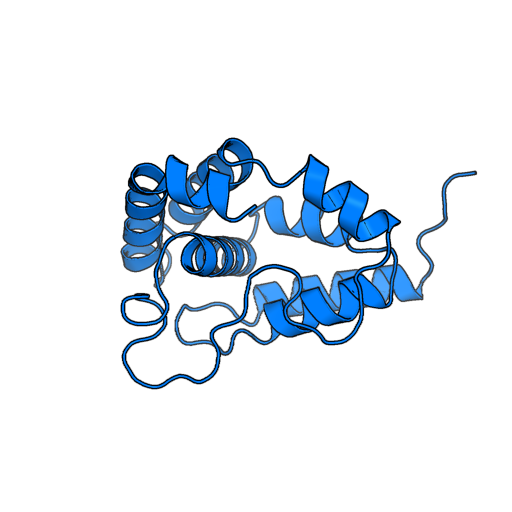GLN A 1 90 ? -6.146 -0.024 -10.964 1.00 66.06 90 GLN A CA 1
ATOM 737 C C . GLN A 1 90 ? -5.467 -1.219 -10.305 1.00 66.06 90 GLN A C 1
ATOM 739 O O . GLN A 1 90 ? -5.462 -1.317 -9.072 1.00 66.06 90 GLN A O 1
ATOM 744 N N . PRO A 1 91 ? -4.879 -2.136 -11.092 1.00 69.25 91 PRO A N 1
ATOM 745 C CA . PRO A 1 91 ? -4.062 -3.176 -10.508 1.00 69.25 91 PRO A CA 1
ATOM 746 C C . PRO A 1 91 ? -2.905 -2.513 -9.736 1.00 69.25 91 PRO A C 1
ATOM 748 O O . PRO A 1 91 ? -2.279 -1.573 -10.237 1.00 69.25 91 PRO A O 1
ATOM 751 N N . PRO A 1 92 ? -2.601 -2.976 -8.513 1.00 72.56 92 PRO A N 1
ATOM 752 C CA . PRO A 1 92 ? -1.588 -2.349 -7.668 1.00 72.56 92 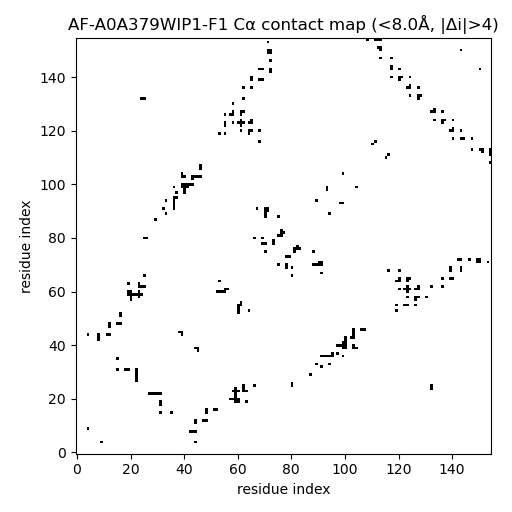PRO A CA 1
ATOM 753 C C . PRO A 1 92 ? -0.187 -2.344 -8.302 1.00 72.56 92 PRO A C 1
ATOM 755 O O . PRO A 1 92 ? 0.654 -1.533 -7.915 1.00 72.56 92 PRO A O 1
ATOM 758 N N . LEU A 1 93 ? 0.051 -3.208 -9.296 1.00 74.69 93 LEU A N 1
ATOM 759 C CA . LEU A 1 93 ? 1.203 -3.171 -10.189 1.00 74.69 93 LEU A CA 1
ATOM 760 C C . LEU A 1 93 ? 0.775 -3.213 -11.656 1.00 74.69 93 LEU A C 1
ATOM 762 O O . LEU A 1 93 ? -0.134 -3.949 -12.028 1.00 74.69 93 LEU A O 1
ATOM 766 N N . GLY A 1 94 ? 1.513 -2.496 -12.502 1.00 66.75 94 GLY A N 1
ATOM 767 C CA . GLY A 1 94 ? 1.425 -2.651 -13.957 1.00 66.75 94 GLY A CA 1
ATOM 768 C C . GLY A 1 94 ? 0.185 -2.013 -14.584 1.00 66.75 94 GLY A C 1
ATOM 769 O O . GLY A 1 94 ? -0.203 -2.397 -15.680 1.00 66.75 94 GLY A O 1
ATOM 770 N N . ALA A 1 95 ? -0.422 -1.032 -13.913 1.00 63.12 95 ALA A N 1
ATOM 771 C CA . ALA A 1 95 ? -1.593 -0.306 -14.410 1.00 63.12 95 ALA A CA 1
ATOM 772 C C . ALA A 1 95 ? -1.305 0.661 -15.581 1.00 63.12 95 ALA A C 1
ATOM 774 O O . ALA A 1 95 ? -2.203 1.372 -16.024 1.00 63.12 95 ALA A O 1
ATOM 775 N N . THR A 1 96 ? -0.063 0.729 -16.068 1.00 64.56 96 THR A N 1
ATOM 776 C CA . THR A 1 96 ? 0.394 1.718 -17.055 1.00 64.56 96 THR A CA 1
ATOM 777 C C . THR A 1 96 ? 0.790 1.072 -18.377 1.00 64.56 96 THR A C 1
ATOM 779 O O . THR A 1 96 ? 1.290 -0.049 -18.395 1.00 64.56 96 THR A O 1
ATOM 782 N N . GLU A 1 97 ? 0.631 1.813 -19.480 1.00 65.56 97 GLU A N 1
ATOM 783 C CA . GLU A 1 97 ? 1.073 1.389 -20.822 1.00 65.56 97 GLU A CA 1
ATOM 784 C C . GLU A 1 97 ? 2.593 1.173 -20.903 1.00 65.56 97 GLU A C 1
ATOM 786 O O . GLU A 1 97 ? 3.066 0.330 -21.665 1.00 65.56 97 GLU A O 1
ATOM 791 N N . GLU A 1 98 ? 3.356 1.909 -20.093 1.00 69.62 98 GLU A N 1
ATOM 792 C CA . GLU A 1 98 ? 4.809 1.789 -20.036 1.00 69.62 98 GLU A CA 1
ATOM 793 C C . GLU A 1 98 ? 5.237 0.589 -19.178 1.00 69.62 98 GLU A C 1
ATOM 795 O O . GLU A 1 98 ? 4.776 0.453 -18.034 1.00 69.62 98 GLU A O 1
ATOM 800 N N . PRO A 1 99 ? 6.146 -0.270 -19.679 1.00 81.69 99 PRO A N 1
ATOM 801 C CA . PRO A 1 99 ? 6.662 -1.380 -18.902 1.00 81.69 99 PRO A CA 1
ATOM 802 C C . PRO A 1 99 ? 7.510 -0.869 -17.736 1.00 81.69 99 PRO A C 1
ATOM 804 O O . PRO A 1 99 ? 8.272 0.094 -17.839 1.00 81.69 99 PRO A O 1
ATOM 807 N N . TRP A 1 100 ? 7.419 -1.573 -16.613 1.00 89.25 100 TRP A N 1
ATOM 808 C CA . TRP A 1 100 ? 8.289 -1.335 -15.472 1.00 89.25 100 TRP A CA 1
ATOM 809 C C . TRP A 1 100 ? 9.760 -1.515 -15.851 1.00 89.25 100 TRP A C 1
ATOM 811 O O . TRP A 1 100 ? 10.112 -2.451 -16.573 1.00 89.25 100 TRP A O 1
ATOM 821 N N . LEU A 1 101 ? 10.643 -0.675 -15.298 1.00 90.31 101 LEU A N 1
ATOM 822 C CA . LEU A 1 101 ? 12.078 -0.908 -15.436 1.00 90.31 101 LEU A CA 1
ATOM 823 C C . LEU A 1 101 ? 12.435 -2.262 -14.816 1.00 90.31 101 LEU A C 1
ATOM 825 O O . LEU A 1 101 ? 12.035 -2.562 -13.688 1.00 90.31 101 LEU A O 1
ATOM 829 N N . GLU A 1 102 ? 13.241 -3.052 -15.524 1.00 89.62 102 GLU A N 1
ATOM 830 C CA . GLU A 1 102 ? 13.584 -4.425 -15.131 1.00 89.62 102 GLU A CA 1
ATOM 831 C C . GLU A 1 102 ? 14.148 -4.501 -13.704 1.00 89.62 102 GLU A C 1
ATOM 833 O O . GLU A 1 102 ? 13.788 -5.379 -12.925 1.00 89.62 102 GLU A O 1
ATOM 838 N N . ASN A 1 103 ? 14.982 -3.535 -13.310 1.00 90.50 103 ASN A N 1
ATOM 839 C CA . ASN A 1 103 ? 15.566 -3.477 -11.971 1.00 90.50 103 ASN A CA 1
ATOM 840 C C . ASN A 1 103 ? 14.541 -3.155 -10.866 1.00 90.50 103 ASN A C 1
ATOM 842 O O . ASN A 1 103 ? 14.702 -3.628 -9.738 1.00 90.50 103 ASN A O 1
ATOM 846 N N . ASN A 1 104 ? 13.519 -2.350 -11.169 1.00 91.56 104 ASN A N 1
ATOM 847 C CA . ASN A 1 104 ? 12.431 -2.037 -10.245 1.00 91.56 104 ASN A CA 1
ATOM 848 C C . ASN A 1 104 ? 11.499 -3.246 -10.110 1.00 91.56 104 ASN A C 1
ATOM 850 O O . ASN A 1 104 ? 11.196 -3.654 -8.989 1.00 91.56 104 ASN A O 1
ATOM 854 N N . LEU A 1 105 ? 11.127 -3.865 -11.235 1.00 88.94 105 LEU A N 1
ATOM 855 C CA . LEU A 1 105 ? 10.279 -5.054 -11.253 1.00 88.94 105 LEU A CA 1
ATOM 856 C C . LEU A 1 105 ? 10.950 -6.230 -10.535 1.00 88.94 105 LEU A C 1
ATOM 858 O O . LEU A 1 105 ? 10.365 -6.803 -9.624 1.00 88.94 105 LEU A O 1
ATOM 862 N N . ALA A 1 106 ? 12.209 -6.535 -10.865 1.00 90.19 106 ALA A N 1
ATOM 863 C CA . ALA A 1 106 ? 12.968 -7.618 -10.236 1.00 90.19 106 ALA A CA 1
ATOM 864 C C . ALA A 1 106 ? 13.205 -7.402 -8.734 1.00 90.19 106 ALA A C 1
ATOM 866 O O . ALA A 1 106 ? 13.455 -8.357 -7.998 1.00 90.19 106 ALA A O 1
ATOM 867 N N . PHE A 1 107 ? 13.189 -6.151 -8.269 1.00 92.62 107 PHE A N 1
ATOM 868 C CA . PHE A 1 107 ? 13.190 -5.860 -6.842 1.00 92.62 107 PHE A CA 1
ATOM 869 C C . PHE A 1 107 ? 11.823 -6.156 -6.220 1.00 92.62 107 PHE A C 1
ATOM 871 O O . PHE A 1 107 ? 11.775 -6.889 -5.234 1.00 92.62 107 PHE A O 1
ATOM 878 N N . LEU A 1 108 ? 10.739 -5.619 -6.786 1.00 89.69 108 LEU A N 1
ATOM 879 C CA . LEU A 1 108 ? 9.397 -5.766 -6.223 1.00 89.69 108 LEU A CA 1
ATOM 880 C C . LEU A 1 108 ? 8.930 -7.217 -6.180 1.00 89.69 108 LEU A C 1
ATOM 882 O O . LEU A 1 108 ? 8.457 -7.646 -5.136 1.00 89.69 108 LEU A O 1
ATOM 886 N N . THR A 1 109 ? 9.165 -8.002 -7.232 1.00 88.12 109 THR A N 1
ATOM 887 C CA . THR A 1 109 ? 8.806 -9.434 -7.270 1.00 88.12 109 THR A CA 1
ATOM 888 C C . THR A 1 109 ? 9.517 -10.273 -6.208 1.00 88.12 109 THR A C 1
ATOM 890 O O . THR A 1 109 ? 9.100 -11.384 -5.909 1.00 88.12 109 THR A O 1
ATOM 893 N N . ARG A 1 110 ? 10.601 -9.761 -5.609 1.00 90.88 110 ARG A N 1
ATOM 894 C CA . ARG A 1 110 ? 11.283 -10.402 -4.473 1.00 90.88 110 ARG A CA 1
ATOM 895 C C . ARG A 1 110 ? 10.816 -9.894 -3.114 1.00 90.88 110 ARG A C 1
ATOM 897 O O . ARG A 1 110 ? 11.189 -10.482 -2.106 1.00 90.88 110 ARG A O 1
ATOM 904 N N . GLN A 1 111 ? 10.157 -8.741 -3.057 1.00 91.62 111 GLN A N 1
ATOM 905 C CA . GLN A 1 111 ? 9.702 -8.128 -1.804 1.00 91.62 111 GLN A CA 1
ATOM 906 C C . GLN A 1 111 ? 8.217 -8.349 -1.551 1.00 91.62 111 GLN A C 1
ATOM 908 O O . GLN A 1 111 ? 7.807 -8.415 -0.397 1.00 91.62 111 GLN A O 1
ATOM 913 N N . LEU A 1 112 ? 7.429 -8.448 -2.618 1.00 90.12 112 LEU A N 1
ATOM 914 C CA . LEU A 1 112 ? 6.007 -8.728 -2.568 1.00 90.12 112 LEU A CA 1
ATOM 915 C C . LEU A 1 112 ? 5.801 -10.197 -2.234 1.00 90.12 112 LEU A C 1
ATOM 917 O O . LEU A 1 112 ? 5.844 -11.062 -3.101 1.00 90.12 112 LEU A O 1
ATOM 921 N N . THR A 1 113 ? 5.605 -10.467 -0.950 1.00 93.00 113 THR A N 1
ATOM 922 C CA . THR A 1 113 ? 5.180 -11.778 -0.463 1.00 93.00 113 THR A CA 1
ATOM 923 C C . THR A 1 113 ? 3.890 -11.627 0.337 1.00 93.00 113 THR A C 1
ATOM 925 O O . THR A 1 113 ? 3.638 -10.542 0.883 1.00 93.00 113 THR A O 1
ATOM 928 N N . PRO A 1 114 ? 3.065 -12.684 0.455 1.00 93.56 114 PRO A N 1
ATOM 929 C CA . PRO A 1 114 ? 1.843 -12.604 1.247 1.00 93.56 114 PR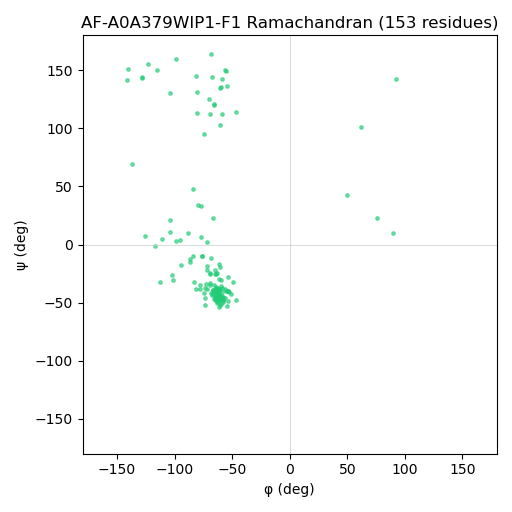O A CA 1
ATOM 930 C C . PRO A 1 114 ? 2.143 -12.234 2.701 1.00 93.56 114 PRO A C 1
ATOM 932 O O . PRO A 1 114 ? 1.433 -11.428 3.294 1.00 93.56 114 PRO A O 1
ATOM 935 N N . GLU A 1 115 ? 3.238 -12.750 3.262 1.00 95.38 115 GLU A N 1
ATOM 936 C CA . GLU A 1 115 ? 3.671 -12.463 4.632 1.00 95.38 115 GLU A CA 1
ATOM 937 C C . GLU A 1 115 ? 4.012 -10.984 4.819 1.00 95.38 115 GLU A C 1
ATOM 939 O O . GLU A 1 115 ? 3.626 -10.393 5.825 1.00 95.38 115 GLU A O 1
ATOM 944 N N . MET A 1 116 ? 4.700 -10.378 3.846 1.00 95.38 116 MET A N 1
ATOM 945 C CA . MET A 1 116 ? 5.055 -8.961 3.882 1.00 95.38 116 MET A CA 1
ATOM 946 C C . MET A 1 116 ? 3.808 -8.068 3.853 1.00 95.38 116 MET A C 1
ATOM 948 O O . MET A 1 116 ? 3.708 -7.131 4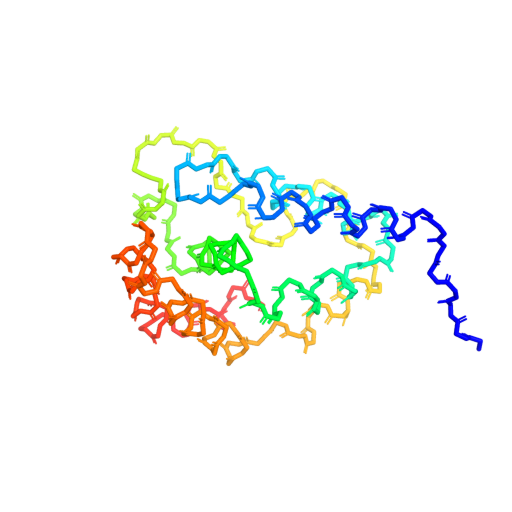.647 1.00 95.38 116 MET A O 1
ATOM 952 N N . ILE A 1 117 ? 2.833 -8.394 2.997 1.00 95.75 117 ILE A N 1
ATOM 953 C CA . ILE A 1 117 ? 1.563 -7.661 2.926 1.00 95.75 117 ILE A CA 1
ATOM 954 C C . ILE A 1 117 ? 0.763 -7.835 4.220 1.00 95.75 117 ILE A C 1
ATOM 956 O O . ILE A 1 117 ? 0.295 -6.845 4.779 1.00 95.75 117 ILE A O 1
ATOM 960 N N . LEU A 1 118 ? 0.628 -9.062 4.731 1.00 96.88 118 LEU A N 1
ATOM 961 C CA . LEU A 1 118 ? -0.141 -9.344 5.945 1.00 96.88 118 LEU A CA 1
ATOM 962 C C . LEU A 1 118 ? 0.453 -8.664 7.185 1.00 96.88 118 LEU A C 1
ATOM 964 O O . LEU A 1 118 ? -0.277 -8.004 7.928 1.00 96.88 118 LEU A O 1
ATOM 968 N N . ASP A 1 119 ? 1.767 -8.773 7.393 1.00 97.50 119 ASP A N 1
ATOM 969 C CA . ASP A 1 119 ? 2.467 -8.097 8.492 1.00 97.50 119 ASP A CA 1
ATOM 970 C C . ASP A 1 119 ? 2.348 -6.570 8.366 1.00 97.50 119 ASP A C 1
ATOM 972 O O . ASP A 1 119 ? 2.019 -5.876 9.333 1.00 97.50 119 ASP A O 1
ATOM 976 N N . GLY A 1 120 ? 2.531 -6.037 7.155 1.00 97.81 120 GLY A N 1
ATOM 977 C CA . GLY A 1 120 ? 2.391 -4.611 6.882 1.00 97.81 120 GLY A CA 1
ATOM 978 C C . GLY A 1 120 ? 0.978 -4.087 7.157 1.00 97.81 120 GLY A C 1
ATOM 979 O O . GLY A 1 120 ? 0.811 -3.055 7.802 1.00 97.81 120 GLY A O 1
ATOM 980 N N . VAL A 1 121 ? -0.055 -4.818 6.745 1.00 97.62 121 VAL A N 1
ATOM 981 C CA . VAL A 1 121 ? -1.460 -4.458 6.976 1.00 97.62 121 VAL A CA 1
ATOM 982 C C . VAL A 1 121 ? -1.825 -4.500 8.465 1.00 97.62 121 VAL A C 1
ATOM 984 O O . VAL A 1 121 ? -2.534 -3.616 8.955 1.00 97.62 121 VAL A O 1
ATOM 987 N N . GLN A 1 122 ? -1.320 -5.479 9.218 1.00 98.12 122 GLN A N 1
ATOM 988 C CA . GLN A 1 122 ? -1.503 -5.533 10.672 1.00 98.12 122 GLN A CA 1
ATOM 989 C C . GLN A 1 122 ? -0.830 -4.347 11.373 1.00 98.12 122 GLN A C 1
ATOM 991 O O . GLN A 1 122 ? -1.452 -3.696 12.217 1.00 98.12 122 GLN A O 1
ATOM 996 N N . LYS A 1 123 ? 0.408 -4.014 10.986 1.00 98.44 123 LYS A N 1
ATOM 997 C CA . LYS A 1 123 ? 1.133 -2.839 11.498 1.00 98.44 123 LYS A CA 1
ATOM 998 C C . LYS A 1 123 ? 0.426 -1.531 11.155 1.00 98.44 123 LYS A C 1
ATOM 1000 O O . LYS A 1 123 ? 0.279 -0.676 12.026 1.00 98.44 123 LYS A O 1
ATOM 1005 N N . ALA A 1 124 ? -0.064 -1.394 9.925 1.00 98.25 124 ALA A N 1
ATOM 1006 C CA . ALA A 1 124 ? -0.812 -0.223 9.484 1.00 98.25 124 ALA A CA 1
ATOM 1007 C C . ALA A 1 124 ? -2.101 -0.036 10.299 1.00 98.25 124 ALA A C 1
ATOM 1009 O O . ALA A 1 124 ? -2.363 1.056 10.801 1.00 98.25 124 ALA A O 1
ATOM 1010 N N . ALA A 1 125 ? -2.876 -1.105 10.510 1.00 98.25 125 ALA A N 1
ATOM 1011 C CA . ALA A 1 125 ? -4.075 -1.042 11.343 1.00 98.25 125 ALA A CA 1
ATOM 1012 C C . ALA A 1 125 ? -3.757 -0.706 12.809 1.00 98.25 125 ALA A C 1
ATOM 1014 O O . ALA A 1 125 ? -4.489 0.057 13.437 1.00 98.25 125 ALA A O 1
ATOM 1015 N N . ALA A 1 126 ? -2.649 -1.221 13.349 1.00 98.25 126 ALA A N 1
ATOM 1016 C CA . ALA A 1 126 ? -2.199 -0.869 14.692 1.00 98.25 126 ALA A CA 1
ATOM 1017 C C . ALA A 1 126 ? -1.810 0.615 14.808 1.00 98.25 126 ALA A C 1
ATOM 1019 O O . ALA A 1 126 ? -2.166 1.244 15.803 1.00 98.25 126 ALA A O 1
ATOM 1020 N N . MET A 1 127 ? -1.135 1.175 13.798 1.00 97.88 127 MET A N 1
ATOM 1021 C CA . MET A 1 127 ? -0.790 2.600 13.738 1.00 97.88 127 MET A CA 1
ATOM 1022 C C . MET A 1 127 ? -2.028 3.502 13.704 1.00 97.88 127 MET A C 1
ATOM 1024 O O . MET A 1 127 ? -2.035 4.555 14.332 1.00 97.88 127 MET A O 1
ATOM 1028 N N . LEU A 1 128 ? -3.078 3.090 12.996 1.00 97.94 128 LEU A N 1
ATOM 1029 C CA . LEU A 1 128 ? -4.285 3.897 12.803 1.00 97.94 128 LEU A CA 1
ATOM 1030 C C . LEU A 1 128 ? -5.338 3.711 13.902 1.00 97.94 128 LEU A C 1
ATOM 1032 O O . LEU A 1 128 ? -6.459 4.186 13.743 1.00 97.94 128 LEU A O 1
ATOM 1036 N N . ARG A 1 129 ? -5.021 3.026 15.008 1.00 97.38 129 ARG A N 1
ATOM 1037 C CA . ARG A 1 129 ? -5.999 2.683 16.057 1.00 97.38 129 ARG A CA 1
ATOM 1038 C C . ARG A 1 129 ? -6.753 3.897 16.602 1.00 97.38 129 ARG A C 1
ATOM 1040 O O . ARG A 1 129 ? -7.958 3.791 16.829 1.00 97.38 129 ARG A O 1
ATOM 1047 N N . ASP A 1 130 ? -6.045 5.007 16.779 1.00 96.69 130 ASP A N 1
ATOM 1048 C CA . ASP A 1 130 ? -6.566 6.252 17.351 1.00 96.69 130 ASP A CA 1
ATOM 1049 C C . ASP A 1 130 ? -6.821 7.332 16.279 1.00 96.69 130 ASP A C 1
ATOM 1051 O O . ASP A 1 130 ? -7.083 8.490 16.599 1.00 96.69 130 ASP A O 1
ATOM 1055 N N . GLU A 1 131 ? -6.759 6.955 14.998 1.00 96.44 131 GLU A N 1
ATOM 1056 C CA . GLU A 1 131 ? -7.012 7.832 13.851 1.00 96.44 131 GLU A CA 1
ATOM 1057 C C . GLU A 1 131 ? -8.450 7.648 13.315 1.00 96.44 131 GLU A C 1
ATOM 1059 O O . GLU A 1 131 ? -9.078 6.606 13.546 1.00 96.44 131 GLU A O 1
ATOM 1064 N N . PRO A 1 132 ? -8.998 8.618 12.557 1.00 94.25 132 PRO A N 1
ATOM 1065 C CA . PRO A 1 132 ? -10.326 8.507 11.939 1.00 94.25 132 PRO A CA 1
ATOM 1066 C C . PRO A 1 132 ? -10.518 7.249 11.073 1.00 94.25 132 PRO A C 1
ATOM 1068 O O . PRO A 1 132 ? -11.630 6.740 10.934 1.00 94.25 132 PRO A O 1
ATOM 1071 N N . GLU A 1 133 ? -9.435 6.730 10.499 1.00 95.38 133 GLU A N 1
ATOM 1072 C CA . GLU A 1 133 ? -9.399 5.553 9.635 1.00 95.38 133 GLU A CA 1
ATOM 1073 C C . GLU A 1 133 ? -9.513 4.210 10.388 1.00 95.38 133 GLU A C 1
ATOM 1075 O O . GLU A 1 133 ? -9.719 3.174 9.750 1.00 95.38 133 GLU A O 1
ATOM 1080 N N . SER A 1 134 ? -9.430 4.206 11.724 1.00 97.00 134 SER A N 1
ATOM 1081 C CA . SER A 1 134 ? -9.330 3.011 12.583 1.00 97.00 134 SER A CA 1
ATOM 1082 C C . SER A 1 134 ? -10.325 1.890 12.251 1.00 97.00 134 SER A C 1
ATOM 1084 O O . SER A 1 134 ? -9.944 0.723 12.100 1.00 97.00 134 SER A O 1
ATOM 1086 N N . ALA A 1 135 ? -11.608 2.228 12.080 1.00 96.31 135 ALA A N 1
ATOM 1087 C CA . ALA A 1 135 ? -12.660 1.239 11.839 1.00 96.31 135 ALA A CA 1
ATOM 1088 C C . ALA A 1 135 ? -12.467 0.498 10.506 1.00 96.31 135 ALA A C 1
ATOM 1090 O O . ALA A 1 135 ? -12.568 -0.730 10.441 1.00 96.31 135 ALA A O 1
ATOM 1091 N N . MET A 1 136 ? -12.152 1.240 9.443 1.00 95.81 136 MET A N 1
ATOM 1092 C CA . MET A 1 136 ? -11.912 0.662 8.124 1.00 95.81 136 MET A CA 1
ATOM 1093 C C . MET A 1 136 ? -10.556 -0.052 8.076 1.00 95.81 136 MET A C 1
ATOM 1095 O O . MET A 1 136 ? -10.468 -1.146 7.526 1.00 95.81 136 MET A O 1
ATOM 1099 N N . ALA A 1 137 ? -9.528 0.491 8.731 1.00 97.38 137 ALA A N 1
ATOM 1100 C CA . ALA A 1 137 ? -8.222 -0.152 8.846 1.00 97.38 137 ALA A CA 1
ATOM 1101 C C . ALA A 1 137 ? -8.312 -1.527 9.528 1.00 97.38 137 ALA A C 1
ATOM 1103 O O . ALA A 1 137 ? -7.760 -2.513 9.037 1.00 97.38 137 ALA A O 1
ATOM 1104 N N . THR A 1 138 ? -9.081 -1.616 10.616 1.00 97.88 138 THR A N 1
ATOM 1105 C CA . THR A 1 138 ? -9.354 -2.876 11.322 1.00 97.88 138 THR A CA 1
ATOM 1106 C C . THR A 1 138 ? -10.083 -3.876 10.425 1.00 97.88 138 THR A C 1
ATOM 1108 O O . THR A 1 138 ? -9.733 -5.057 10.403 1.00 97.88 138 THR A O 1
ATOM 1111 N N . ARG A 1 139 ? -11.078 -3.411 9.655 1.00 96.94 139 ARG A N 1
ATOM 1112 C CA . ARG A 1 139 ? -11.812 -4.252 8.702 1.00 96.94 139 ARG A CA 1
ATOM 1113 C C . ARG A 1 139 ? -10.886 -4.821 7.628 1.00 96.94 139 ARG A C 1
ATOM 1115 O O . ARG A 1 139 ? -10.848 -6.036 7.474 1.00 96.94 139 ARG A O 1
ATOM 1122 N N . ILE A 1 140 ? -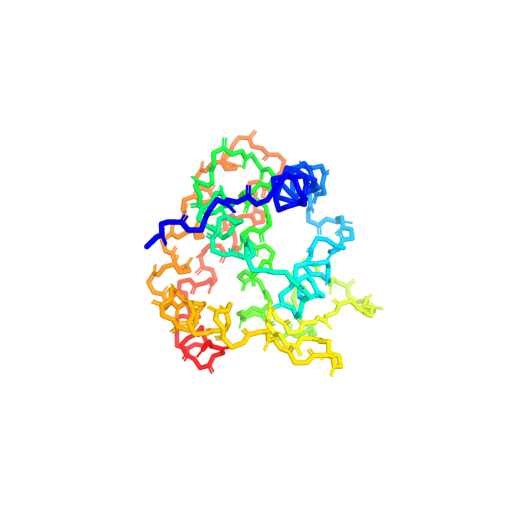10.131 -3.965 6.936 1.00 96.56 140 ILE A N 1
ATOM 1123 C CA . ILE A 1 140 ? -9.207 -4.380 5.868 1.00 96.56 140 ILE A CA 1
ATOM 1124 C C . ILE A 1 140 ? -8.174 -5.363 6.416 1.00 96.56 140 ILE A C 1
ATOM 1126 O O . ILE A 1 140 ? -7.886 -6.361 5.769 1.00 96.56 140 ILE A O 1
ATOM 1130 N N . SER A 1 141 ? -7.658 -5.133 7.626 1.00 97.69 141 SER A N 1
ATOM 1131 C CA . SER A 1 141 ? -6.672 -6.024 8.239 1.00 97.69 141 SER A CA 1
ATOM 1132 C C . SER A 1 141 ? -7.198 -7.426 8.525 1.00 97.69 141 SER A C 1
ATOM 1134 O O . SER A 1 141 ? -6.556 -8.421 8.180 1.00 97.69 141 SER A O 1
ATOM 1136 N N . ARG A 1 142 ? -8.408 -7.523 9.078 1.00 97.69 142 ARG A N 1
ATOM 1137 C CA . ARG A 1 142 ? -9.080 -8.811 9.272 1.00 97.69 142 ARG A CA 1
ATOM 1138 C C . ARG A 1 142 ? -9.375 -9.498 7.939 1.00 97.69 142 ARG A C 1
ATOM 1140 O O . ARG A 1 142 ? -9.156 -10.699 7.811 1.00 97.69 142 ARG A O 1
ATOM 1147 N N . ASP A 1 143 ? -9.891 -8.751 6.971 1.00 97.12 143 ASP A N 1
ATOM 1148 C CA . ASP A 1 143 ? -10.296 -9.305 5.682 1.00 97.12 143 ASP A CA 1
ATOM 1149 C C . ASP A 1 143 ? -9.058 -9.753 4.872 1.00 97.12 143 ASP A C 1
ATOM 1151 O O . ASP A 1 143 ? -9.099 -10.803 4.238 1.00 97.12 143 ASP A O 1
ATOM 1155 N N . ALA A 1 144 ? -7.922 -9.050 4.983 1.00 96.19 144 ALA A N 1
ATOM 1156 C CA . ALA A 1 144 ? -6.650 -9.450 4.377 1.00 96.19 144 ALA A CA 1
ATOM 1157 C C . ALA A 1 144 ? -6.152 -10.794 4.918 1.00 96.19 144 ALA A C 1
ATOM 1159 O O . ALA A 1 144 ? -5.731 -11.647 4.142 1.00 96.19 144 ALA A O 1
ATOM 1160 N N . LEU A 1 145 ? -6.261 -11.013 6.234 1.00 95.06 145 LEU A N 1
ATOM 1161 C CA . LEU A 1 145 ? -5.917 -12.295 6.851 1.00 95.06 145 LEU A CA 1
ATOM 1162 C C . LEU A 1 145 ? -6.787 -13.440 6.313 1.00 95.06 145 LEU A C 1
ATOM 1164 O O . LEU A 1 145 ? -6.282 -14.531 6.070 1.00 95.06 145 LEU A O 1
ATOM 1168 N N . ALA A 1 146 ? -8.080 -13.192 6.097 1.00 95.06 146 ALA A N 1
ATOM 1169 C CA . ALA A 1 146 ? -8.986 -14.175 5.504 1.00 95.06 146 ALA A CA 1
ATOM 1170 C C . ALA A 1 146 ? -8.731 -14.406 4.000 1.00 95.06 146 ALA A C 1
ATOM 1172 O O . ALA A 1 146 ? -9.101 -15.452 3.473 1.00 95.06 146 ALA A O 1
ATOM 1173 N N . ALA A 1 147 ? -8.100 -13.447 3.321 1.00 94.19 147 ALA A N 1
ATOM 1174 C CA . ALA A 1 147 ? -7.827 -13.456 1.887 1.00 94.19 147 ALA A CA 1
ATOM 1175 C C . ALA A 1 147 ? -6.357 -13.770 1.542 1.00 94.19 147 ALA A C 1
ATOM 1177 O O . ALA A 1 147 ? -5.911 -13.446 0.442 1.00 94.19 147 ALA A O 1
ATOM 1178 N N . GLN A 1 148 ? -5.598 -14.404 2.445 1.00 93.25 148 GLN A N 1
ATOM 1179 C CA . GLN A 1 148 ? -4.179 -14.725 2.230 1.00 93.25 148 GLN A CA 1
ATOM 1180 C C . GLN A 1 148 ? -3.921 -15.456 0.900 1.00 93.25 148 GLN A C 1
ATOM 1182 O O . GLN A 1 148 ? -2.986 -15.106 0.179 1.00 93.25 148 GLN A O 1
ATOM 1187 N N . ASP A 1 149 ? -4.772 -16.420 0.545 1.00 92.38 149 ASP A N 1
ATOM 1188 C CA . ASP A 1 149 ? -4.644 -17.170 -0.709 1.00 92.38 149 ASP A CA 1
ATOM 1189 C C . ASP A 1 149 ? -4.870 -16.281 -1.942 1.00 92.38 149 ASP A C 1
ATOM 1191 O O . ASP A 1 149 ? -4.207 -16.449 -2.962 1.00 92.38 149 ASP A O 1
ATOM 1195 N N . VAL A 1 150 ? -5.770 -15.296 -1.846 1.00 90.44 150 VAL A N 1
ATOM 1196 C CA . VAL A 1 150 ? -6.017 -14.325 -2.924 1.00 90.44 150 VAL A CA 1
ATOM 1197 C C . VAL A 1 150 ? -4.798 -13.428 -3.106 1.00 90.44 150 VAL A C 1
ATOM 1199 O O . VAL A 1 150 ? -4.362 -13.223 -4.236 1.00 90.44 150 VAL A O 1
ATOM 1202 N N . ILE A 1 151 ? -4.202 -12.956 -2.006 1.00 88.12 151 ILE A N 1
ATOM 1203 C CA . ILE A 1 151 ? -2.965 -12.165 -2.041 1.00 88.12 151 ILE A CA 1
ATOM 1204 C C . ILE A 1 151 ? -1.867 -12.944 -2.770 1.00 88.12 151 ILE A C 1
ATOM 1206 O O . ILE A 1 151 ? -1.221 -12.383 -3.645 1.00 88.12 151 ILE A O 1
ATOM 1210 N N . ALA A 1 152 ? -1.695 -14.234 -2.465 1.00 88.44 152 ALA A N 1
ATOM 1211 C CA . ALA A 1 152 ? -0.679 -15.078 -3.093 1.00 88.44 152 ALA A CA 1
ATOM 1212 C C . ALA A 1 152 ? -0.874 -15.288 -4.606 1.00 88.44 152 ALA A C 1
ATOM 1214 O O . ALA A 1 152 ? 0.095 -15.571 -5.302 1.00 88.44 152 ALA A O 1
ATOM 1215 N N . ILE A 1 153 ? -2.103 -15.169 -5.115 1.00 86.62 153 ILE A N 1
ATOM 1216 C CA . ILE A 1 153 ? -2.409 -15.276 -6.551 1.00 86.62 153 ILE A CA 1
ATOM 1217 C C . ILE A 1 153 ? -2.159 -13.948 -7.280 1.00 86.62 153 ILE A C 1
ATOM 1219 O O . ILE A 1 153 ? -1.829 -13.954 -8.464 1.00 86.62 153 ILE A O 1
ATOM 1223 N N . GLN A 1 154 ? -2.368 -12.819 -6.600 1.00 82.12 154 GLN A N 1
ATOM 1224 C CA . GLN A 1 154 ? -2.352 -11.481 -7.203 1.00 82.12 154 GLN A CA 1
ATOM 1225 C C . GLN A 1 154 ? -0.960 -10.836 -7.276 1.00 82.12 154 GLN A C 1
ATOM 1227 O O . GLN A 1 154 ? -0.817 -9.807 -7.939 1.00 82.12 154 GLN A O 1
ATOM 1232 N N . ILE A 1 155 ? 0.043 -11.393 -6.590 1.00 81.00 155 ILE A N 1
ATOM 1233 C CA . ILE A 1 155 ? 1.408 -10.842 -6.517 1.00 81.00 155 ILE A CA 1
ATOM 1234 C C . ILE A 1 155 ? 2.444 -11.683 -7.259 1.00 81.00 155 ILE A C 1
ATOM 1236 O O . ILE A 1 155 ? 2.269 -12.918 -7.350 1.00 81.00 155 ILE A O 1
#

Solvent-accessible surface area (backbone atoms only — not comparable to full-atom values): 8887 Å² total; per-residue (Å²): 130,85,79,74,74,45,76,64,47,52,52,52,44,54,52,49,55,52,43,36,49,66,52,37,61,74,87,43,74,66,60,59,58,56,49,50,43,56,42,34,40,73,48,97,42,51,68,61,43,52,59,61,43,74,61,49,88,44,69,13,33,18,43,51,49,45,53,49,49,44,55,52,59,36,59,76,90,69,22,87,72,43,81,78,89,69,92,72,86,56,58,86,67,76,70,47,95,64,67,58,32,66,72,44,46,64,46,46,71,73,59,62,42,52,65,51,53,52,54,47,29,48,51,20,25,62,71,25,59,90,42,96,55,21,70,60,34,49,48,52,33,55,51,45,67,75,28,44,71,46,35,56,70,74,98

Nearest PDB structures (foldseek):
  2c41-assembly1_C  TM=2.525E-01  e=1.506E+00  Thermosynechococcus vestitus BP-1
  8fbj-assembly1_A  TM=2.864E-01  e=3.791E+00  synthetic construct
  8imi-assembly1_D  TM=3.103E-01  e=5.327E+00  Anthocerotibacter panamensis

Mean predicted aligned error: 5.42 Å

Organism: Salmonella enterica I (NCBI:txid59201)

Secondary structure (DSSP, 8-state):
------HHHHHHHHHHHHHHHHS-STTS--HHHHHHHHHHHH-TTHHHHHHHHTT--SHHHHHHHHHHHHHHHS-GGG-TT--S--TT---SS--SSSPPPHHHHHHHHHH--HHHHHHHHHHHHHHTTTSTTHHHHHHHHHHHHHTHHHHHHH-

Sequence (155 aa):
MPLSVSRYGIFLLETMLTRINHERGFNSPLTWLDTFNVLGGIAPFIRSLWNQWWLLDTPGKAVCALQYAAHLIYPVEVNPLWPEGSWQWQPPLGATEEPWLENNLAFLTRQLTPEMILDGVQKAAAMLRDEPESAMATRISRDALAAQDVIAIQI